Protein AF-A0A1T5A6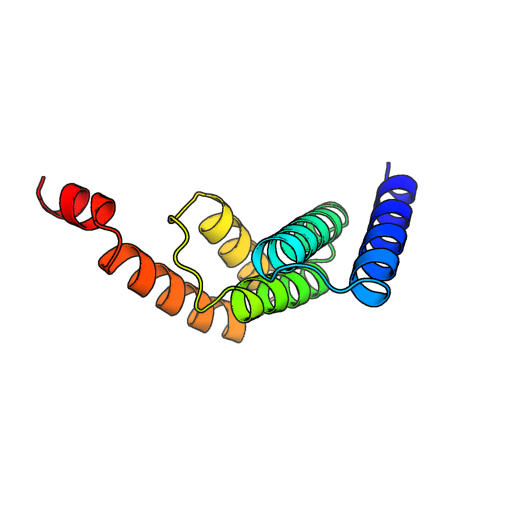A7-F1 (afdb_monomer_lite)

pLDDT: mean 86.72, std 14.24, range [40.28, 98.31]

Radius of gyration: 15.04 Å; chains: 1; bounding box: 32×33×43 Å

Secondary structure (DSSP, 8-state):
-HHHHHHHHHHHHHHHHHS---HHHHHHHHHHHHHHHHTTT-HHHHHHHHHHHHHHTTTS-----SHHHHHHHHHHHTT-HHHHHHHHHHHHHHHHH-TTHHHHTT-

Foldseek 3Di:
DLVVLVVLLVVLVVVLVPDDDPLLVSLVSLQVSLVSCVVVVVLQSSLVSNLVSCVSCVPPLDDDDPVLVVSLVSCVSNVVVVSNVVSVVSSVVSLVPPPVSVVVVVD

Sequence (107 aa):
MFHFKQKAIELLLKHLKQHEYPIEIEASGLVRLGHLYVDLKDFEQAAEIYHKAYLLAQELEFRYNSTEKEILSIFQKAGRHDLYAYWYEDFLNRAKYDKRFKKLQRK

Structure (mmCIF, N/CA/C/O backbone):
data_AF-A0A1T5A6A7-F1
#
_entry.id   AF-A0A1T5A6A7-F1
#
loop_
_atom_site.group_PDB
_atom_site.id
_atom_site.type_symbol
_atom_site.label_atom_id
_atom_site.label_alt_id
_atom_site.label_comp_id
_atom_site.label_asym_id
_atom_site.label_entity_id
_atom_site.label_seq_id
_atom_site.pdbx_PDB_ins_code
_atom_site.Cartn_x
_atom_site.Cartn_y
_atom_site.Cartn_z
_atom_site.occupancy
_atom_site.B_iso_or_equiv
_atom_site.auth_seq_id
_atom_site.auth_comp_id
_atom_site.auth_asym_id
_atom_site.auth_atom_id
_atom_site.pdbx_PDB_model_num
ATOM 1 N N . MET A 1 1 ? -1.380 -5.169 22.800 1.00 63.00 1 MET A N 1
ATOM 2 C CA . MET A 1 1 ? -0.879 -5.322 21.409 1.00 63.00 1 MET A CA 1
ATOM 3 C C . MET A 1 1 ? -0.831 -4.011 20.621 1.00 63.00 1 MET A C 1
ATOM 5 O O . MET A 1 1 ? 0.134 -3.824 19.898 1.00 63.00 1 MET A O 1
ATOM 9 N N . PHE A 1 2 ? -1.802 -3.101 20.773 1.00 72.69 2 PHE A N 1
ATOM 10 C CA . PHE A 1 2 ? -1.853 -1.802 20.073 1.00 72.69 2 PHE A CA 1
ATOM 11 C C . PHE A 1 2 ? -0.552 -0.972 20.162 1.00 72.69 2 PHE A C 1
ATOM 13 O O . PHE A 1 2 ? -0.002 -0.579 19.139 1.00 72.69 2 PHE A O 1
ATOM 20 N N . HIS A 1 3 ? 0.010 -0.813 21.366 1.00 80.06 3 HIS A N 1
ATOM 21 C CA . HIS A 1 3 ? 1.248 -0.050 21.584 1.00 80.06 3 HIS A CA 1
ATOM 22 C C . HIS A 1 3 ? 2.466 -0.605 20.816 1.00 80.06 3 HIS A C 1
ATOM 24 O O . HIS A 1 3 ? 3.268 0.150 20.274 1.00 80.06 3 HIS A O 1
ATOM 30 N N . PHE A 1 4 ? 2.587 -1.933 20.701 1.00 88.19 4 PHE A N 1
ATOM 31 C CA . PHE A 1 4 ? 3.681 -2.553 19.946 1.00 88.19 4 PHE A CA 1
ATOM 32 C C . PHE A 1 4 ? 3.564 -2.300 18.440 1.00 88.19 4 PHE A C 1
ATOM 34 O O . PHE A 1 4 ? 4.583 -2.139 17.774 1.00 88.19 4 PHE A O 1
ATOM 41 N N . LYS A 1 5 ? 2.337 -2.222 17.911 1.00 89.12 5 LYS A N 1
ATOM 42 C CA . LYS A 1 5 ? 2.079 -1.924 16.496 1.00 89.12 5 LYS A CA 1
ATOM 43 C C . LYS A 1 5 ? 2.445 -0.480 16.155 1.00 89.12 5 LYS A C 1
ATOM 45 O O . LYS A 1 5 ? 3.143 -0.261 15.174 1.00 89.12 5 LYS A O 1
ATOM 50 N N . GLN A 1 6 ? 2.072 0.483 17.000 1.00 91.25 6 GLN A N 1
ATOM 51 C CA . GLN A 1 6 ? 2.478 1.886 16.832 1.00 91.25 6 GLN A CA 1
ATOM 52 C C . GLN A 1 6 ? 4.002 2.047 16.876 1.00 91.25 6 GLN A C 1
ATOM 54 O O . GLN A 1 6 ? 4.585 2.651 15.981 1.00 91.25 6 GLN A O 1
ATOM 59 N N . LYS A 1 7 ? 4.667 1.404 17.842 1.00 93.31 7 LYS A N 1
ATOM 60 C CA . LYS A 1 7 ? 6.133 1.418 17.921 1.00 93.31 7 LYS A CA 1
ATOM 61 C C . LYS A 1 7 ? 6.796 0.777 16.694 1.00 93.31 7 LYS A C 1
ATOM 63 O O . LYS A 1 7 ? 7.836 1.246 16.239 1.00 93.31 7 LYS A O 1
ATOM 68 N N . ALA A 1 8 ? 6.208 -0.288 16.146 1.00 92.94 8 ALA A N 1
ATOM 69 C CA . ALA A 1 8 ? 6.695 -0.914 14.918 1.00 92.94 8 ALA A CA 1
ATOM 70 C C . ALA A 1 8 ? 6.550 0.015 13.701 1.00 92.94 8 ALA A C 1
ATOM 72 O O . ALA A 1 8 ? 7.485 0.116 12.910 1.00 92.94 8 ALA A O 1
ATOM 73 N N . ILE A 1 9 ? 5.418 0.720 13.584 1.00 94.44 9 ILE A N 1
ATOM 74 C CA . ILE A 1 9 ? 5.173 1.740 12.553 1.00 94.44 9 ILE A CA 1
ATOM 75 C C . ILE A 1 9 ? 6.228 2.845 12.634 1.00 94.44 9 ILE A C 1
ATOM 77 O O . ILE A 1 9 ? 6.871 3.151 11.632 1.00 94.44 9 ILE A O 1
ATOM 81 N N . GLU A 1 10 ? 6.456 3.402 13.825 1.00 94.12 10 GLU A N 1
ATOM 82 C CA . GLU A 1 10 ? 7.455 4.453 14.050 1.00 94.12 10 GLU A CA 1
ATOM 83 C C . GLU A 1 10 ? 8.863 4.001 13.652 1.00 94.12 10 GLU A C 1
ATOM 85 O O . GLU A 1 10 ? 9.582 4.726 12.961 1.00 94.12 10 GLU A O 1
ATOM 90 N N . LEU A 1 11 ? 9.251 2.786 14.054 1.00 93.88 11 LEU A N 1
ATOM 91 C CA . LEU A 1 11 ? 10.557 2.223 13.734 1.00 93.88 11 LEU A CA 1
ATOM 92 C C . LEU A 1 11 ? 10.731 2.026 12.222 1.00 93.88 11 LEU A C 1
ATOM 94 O O . LEU A 1 11 ? 11.750 2.445 11.677 1.00 93.88 11 LEU A O 1
ATOM 98 N N . LEU A 1 12 ? 9.738 1.438 11.545 1.00 92.69 12 LEU A N 1
ATOM 99 C CA . LEU A 1 12 ? 9.755 1.225 10.093 1.00 92.69 12 LEU A CA 1
ATOM 100 C C . LEU A 1 12 ? 9.822 2.549 9.328 1.00 92.69 12 LEU A C 1
ATOM 102 O O . LEU A 1 12 ? 10.681 2.706 8.465 1.00 92.69 12 LEU A O 1
ATOM 106 N N . LEU A 1 13 ? 8.980 3.524 9.682 1.00 93.00 13 LEU A N 1
ATOM 107 C CA . LEU A 1 13 ? 8.990 4.853 9.066 1.00 93.00 13 LEU A CA 1
ATOM 108 C C . LEU A 1 13 ? 10.334 5.556 9.246 1.00 93.00 13 LEU A C 1
ATOM 110 O O . LEU A 1 13 ? 10.835 6.181 8.314 1.00 93.00 13 LEU A O 1
ATOM 114 N N . LYS A 1 14 ? 10.929 5.463 10.439 1.00 93.31 14 LYS A N 1
ATOM 115 C CA . LYS A 1 14 ? 12.252 6.029 10.697 1.00 93.31 14 LYS A CA 1
ATOM 116 C C . LYS A 1 14 ? 13.315 5.354 9.832 1.00 93.31 14 LYS A C 1
ATOM 118 O O . LYS A 1 14 ? 14.138 6.050 9.250 1.00 93.31 14 LYS A O 1
ATOM 123 N N . HIS A 1 15 ? 13.295 4.026 9.732 1.00 91.50 15 HIS A N 1
ATOM 124 C CA . HIS A 1 15 ? 14.305 3.284 8.981 1.00 91.50 15 HIS A CA 1
ATOM 125 C C . HIS A 1 15 ? 14.242 3.577 7.480 1.00 91.50 15 HIS A C 1
ATOM 127 O O . HIS A 1 15 ? 15.275 3.914 6.907 1.00 91.50 15 HIS A O 1
ATOM 133 N N . LEU A 1 16 ? 13.037 3.554 6.894 1.00 90.12 16 LEU A N 1
ATOM 134 C CA . LEU A 1 16 ? 12.798 3.866 5.479 1.00 90.12 16 LEU A CA 1
ATOM 135 C C . LEU A 1 16 ? 13.168 5.314 5.118 1.00 90.12 16 LEU A C 1
ATOM 137 O O . LEU A 1 16 ? 13.544 5.585 3.990 1.00 90.12 16 LEU A O 1
ATOM 141 N N . LYS A 1 17 ? 13.094 6.255 6.069 1.00 89.38 17 LYS A N 1
ATOM 142 C CA . LYS A 1 17 ? 13.523 7.649 5.849 1.00 89.38 17 LYS A CA 1
ATOM 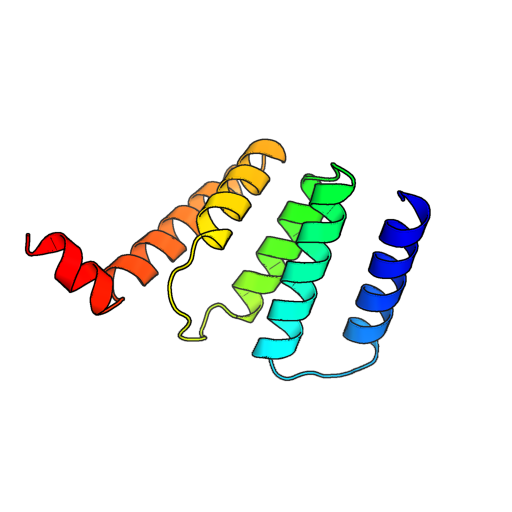143 C C . LYS A 1 17 ? 15.031 7.862 5.956 1.00 89.38 17 LYS A C 1
ATOM 145 O O . LYS A 1 17 ? 15.536 8.850 5.440 1.00 89.38 17 LYS A O 1
ATOM 150 N N . GLN A 1 18 ? 15.723 7.028 6.728 1.00 88.25 18 GLN A N 1
ATOM 151 C CA . GLN A 1 18 ? 17.133 7.236 7.075 1.00 88.25 18 GLN A CA 1
ATOM 152 C C . GLN A 1 18 ? 18.099 6.453 6.188 1.00 88.25 18 GLN A C 1
ATOM 154 O O . GLN A 1 18 ? 19.291 6.744 6.210 1.00 88.25 18 GLN A O 1
ATOM 159 N N . HIS A 1 19 ? 17.604 5.460 5.454 1.00 85.69 1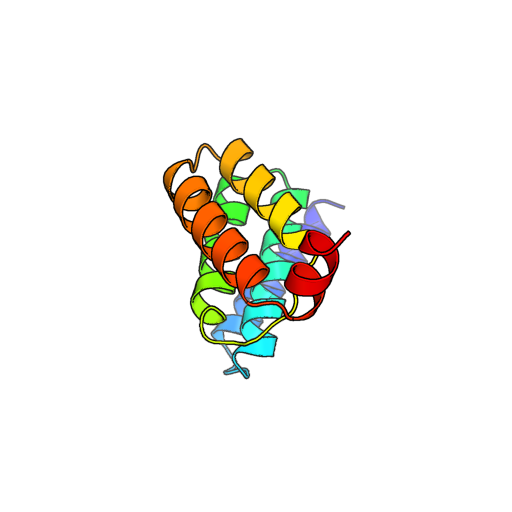9 HIS A N 1
ATOM 160 C CA . HIS A 1 19 ? 18.425 4.567 4.652 1.00 85.69 19 HIS A CA 1
ATOM 161 C C . HIS A 1 19 ? 17.834 4.448 3.258 1.0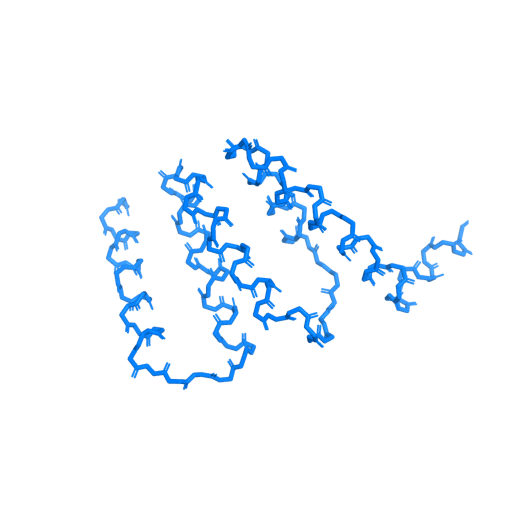0 85.69 19 HIS A C 1
ATOM 163 O O . HIS A 1 19 ? 16.622 4.308 3.105 1.00 85.69 19 HIS A O 1
ATOM 169 N N . GLU A 1 20 ? 18.710 4.449 2.261 1.00 90.44 20 GLU A N 1
ATOM 170 C CA . GLU A 1 20 ? 18.352 4.064 0.905 1.00 90.44 20 GLU A CA 1
ATOM 171 C C . GLU A 1 20 ? 18.397 2.540 0.801 1.00 90.44 20 GLU A C 1
ATOM 173 O O . GLU A 1 20 ? 19.383 1.897 1.176 1.00 90.44 20 GLU A O 1
ATOM 178 N N . TYR A 1 21 ? 17.308 1.962 0.307 1.00 90.62 21 TYR A N 1
ATOM 179 C CA . TYR A 1 21 ? 17.190 0.534 0.063 1.00 90.62 21 TYR A CA 1
ATOM 180 C C . TYR A 1 21 ? 17.001 0.277 -1.434 1.00 90.62 21 TYR A C 1
ATOM 182 O O . TYR A 1 21 ? 16.488 1.136 -2.149 1.00 90.62 21 TYR A O 1
ATOM 190 N N . PRO A 1 22 ? 17.356 -0.922 -1.925 1.00 93.56 22 PRO A N 1
ATOM 191 C CA . PRO A 1 22 ? 16.841 -1.403 -3.198 1.00 93.56 22 PRO A CA 1
ATOM 192 C C . PRO A 1 22 ? 15.312 -1.306 -3.237 1.00 93.56 22 PRO A C 1
ATOM 194 O O . PRO A 1 22 ? 14.650 -1.560 -2.223 1.00 93.56 22 PRO A O 1
ATOM 197 N N . ILE A 1 23 ? 14.766 -0.989 -4.413 1.00 91.38 23 ILE A N 1
ATOM 198 C CA . ILE A 1 23 ? 13.329 -0.772 -4.651 1.00 91.38 23 ILE A CA 1
ATOM 199 C C . ILE A 1 23 ? 12.496 -1.938 -4.101 1.00 91.38 23 ILE A C 1
ATOM 201 O O . ILE A 1 23 ? 11.460 -1.723 -3.476 1.00 91.38 23 ILE A O 1
ATOM 205 N N . GLU A 1 24 ? 12.968 -3.177 -4.258 1.00 89.88 24 GLU A N 1
ATOM 206 C CA . GLU A 1 24 ? 12.307 -4.385 -3.759 1.00 89.88 24 GLU A CA 1
ATOM 207 C C . GLU A 1 24 ? 12.157 -4.380 -2.233 1.00 89.88 24 GLU A C 1
ATOM 209 O O . GLU A 1 24 ? 11.106 -4.740 -1.693 1.00 89.88 24 GLU A O 1
ATOM 214 N N . ILE A 1 25 ? 13.219 -3.983 -1.528 1.00 91.19 25 ILE A N 1
ATOM 215 C CA . ILE A 1 25 ? 13.255 -3.961 -0.064 1.00 91.19 25 ILE A CA 1
ATOM 216 C C . ILE A 1 25 ? 12.394 -2.811 0.452 1.00 91.19 25 ILE A C 1
ATOM 218 O O . ILE A 1 25 ? 11.615 -3.006 1.388 1.00 91.19 25 ILE A O 1
ATOM 222 N N . GLU A 1 26 ? 12.491 -1.638 -0.172 1.00 93.50 26 GLU A N 1
ATOM 223 C CA . GLU A 1 26 ? 11.696 -0.472 0.202 1.00 93.50 26 GLU A CA 1
ATOM 224 C C . GLU A 1 26 ? 10.196 -0.733 0.005 1.00 93.50 26 GLU A C 1
ATOM 226 O O . GLU A 1 26 ? 9.408 -0.572 0.942 1.00 93.50 26 GLU A O 1
ATOM 231 N N . ALA A 1 27 ? 9.803 -1.249 -1.162 1.00 92.94 27 ALA A N 1
ATOM 232 C CA . ALA A 1 27 ? 8.420 -1.608 -1.452 1.00 92.94 27 ALA A CA 1
ATOM 233 C C . ALA A 1 27 ? 7.900 -2.690 -0.493 1.00 92.94 27 ALA A C 1
ATOM 235 O O . ALA A 1 27 ? 6.807 -2.554 0.060 1.00 92.94 27 ALA A O 1
ATOM 236 N N . SER A 1 28 ? 8.690 -3.733 -0.207 1.00 91.94 28 SER A N 1
ATOM 237 C CA . SER A 1 28 ? 8.307 -4.749 0.783 1.00 91.94 28 SER A CA 1
ATOM 238 C C . SER A 1 28 ? 8.154 -4.164 2.193 1.00 91.94 28 SER A C 1
ATOM 240 O O . SER A 1 28 ? 7.272 -4.597 2.943 1.00 91.94 28 SER A O 1
ATOM 242 N N . GLY A 1 29 ? 9.000 -3.203 2.571 1.00 94.06 29 GLY A N 1
ATOM 243 C CA . GLY A 1 29 ? 8.910 -2.488 3.842 1.00 94.06 29 GLY A CA 1
ATOM 244 C C . GLY A 1 29 ? 7.619 -1.679 3.947 1.00 94.06 29 GLY A C 1
ATOM 245 O O . GLY A 1 29 ? 6.919 -1.762 4.960 1.00 94.06 29 GLY A O 1
ATOM 246 N N . LEU A 1 30 ? 7.256 -0.973 2.875 1.00 95.50 30 LEU A N 1
ATOM 247 C CA . LEU A 1 30 ? 5.998 -0.238 2.772 1.00 95.50 30 LEU A CA 1
ATOM 248 C C . LEU A 1 30 ? 4.783 -1.178 2.820 1.00 95.50 30 LEU A C 1
ATOM 250 O O . LEU A 1 30 ? 3.867 -0.927 3.594 1.00 95.50 30 LEU A O 1
ATOM 254 N N . VAL A 1 31 ? 4.781 -2.319 2.120 1.00 94.56 31 VAL A N 1
ATOM 255 C CA . VAL A 1 31 ? 3.688 -3.312 2.237 1.00 94.56 31 VAL A CA 1
ATOM 256 C C . VAL A 1 31 ? 3.512 -3.775 3.686 1.00 94.56 31 VAL A C 1
ATOM 258 O O . VAL A 1 31 ? 2.393 -3.862 4.194 1.00 94.56 31 VAL A O 1
ATOM 261 N N . ARG A 1 32 ? 4.613 -4.033 4.400 1.00 94.81 32 ARG A N 1
ATOM 262 C CA . ARG A 1 32 ? 4.549 -4.428 5.812 1.00 94.81 32 ARG A CA 1
ATOM 263 C C . ARG A 1 32 ? 3.994 -3.318 6.703 1.00 94.81 32 ARG A C 1
ATOM 265 O O . ARG A 1 32 ? 3.240 -3.606 7.630 1.00 94.81 32 ARG A O 1
ATOM 272 N N . LEU A 1 33 ? 4.345 -2.071 6.414 1.00 96.56 33 LEU A N 1
ATOM 273 C CA . LEU A 1 33 ? 3.786 -0.903 7.081 1.00 96.56 33 LEU A CA 1
ATOM 274 C C . LEU A 1 33 ? 2.272 -0.778 6.826 1.00 96.56 33 LEU A C 1
ATOM 276 O O . LEU A 1 33 ? 1.519 -0.543 7.768 1.00 96.56 33 LEU A O 1
ATOM 280 N N . GLY A 1 34 ? 1.817 -1.026 5.595 1.00 96.88 34 GLY A N 1
ATOM 281 C CA . GLY A 1 34 ? 0.396 -1.079 5.244 1.00 96.88 34 GLY A CA 1
ATOM 282 C C . GLY A 1 34 ? -0.365 -2.111 6.079 1.00 96.88 34 GLY A C 1
ATOM 283 O O . GLY A 1 34 ? -1.392 -1.781 6.672 1.00 96.88 34 GLY A O 1
ATOM 284 N N . HIS A 1 35 ? 0.182 -3.323 6.238 1.00 95.62 35 HIS A N 1
ATOM 285 C CA . HIS A 1 35 ? -0.426 -4.352 7.090 1.00 95.62 35 HIS A CA 1
ATOM 286 C C . HIS A 1 35 ? -0.553 -3.900 8.548 1.00 95.62 35 HIS A C 1
ATOM 288 O O . HIS A 1 35 ? -1.574 -4.165 9.175 1.00 95.62 35 HIS A O 1
ATOM 294 N N . LEU A 1 36 ? 0.439 -3.182 9.089 1.00 96.50 36 LEU A N 1
ATOM 295 C CA . LEU A 1 36 ? 0.362 -2.647 10.452 1.00 96.50 36 LEU A CA 1
ATOM 296 C C . LEU A 1 36 ? -0.771 -1.624 10.607 1.00 96.50 36 LEU A C 1
ATOM 298 O O . LEU A 1 36 ? -1.441 -1.626 11.639 1.00 96.50 36 LEU A O 1
ATOM 302 N N . TYR A 1 37 ? -1.023 -0.793 9.594 1.00 96.94 37 TYR A N 1
ATOM 303 C CA . TYR A 1 37 ? -2.160 0.131 9.594 1.00 96.94 37 TYR A CA 1
ATOM 304 C C . TYR A 1 37 ? -3.509 -0.593 9.470 1.00 96.94 37 TYR A C 1
ATOM 306 O O . TYR A 1 37 ? -4.433 -0.277 10.223 1.00 96.94 37 TYR A O 1
ATOM 314 N N . VAL A 1 38 ? -3.615 -1.630 8.626 1.00 96.38 38 VAL A N 1
ATOM 315 C CA . VAL A 1 38 ? -4.808 -2.507 8.564 1.00 96.38 38 VAL A CA 1
ATOM 316 C C . VAL A 1 38 ? -5.108 -3.110 9.935 1.00 96.38 38 VAL A C 1
ATOM 318 O O . VAL A 1 38 ? -6.245 -3.095 10.407 1.00 96.38 38 VAL A O 1
ATOM 321 N N . ASP A 1 39 ? -4.065 -3.579 10.607 1.00 94.94 39 ASP A N 1
ATOM 322 C CA . ASP A 1 39 ? -4.095 -4.159 11.944 1.00 94.94 39 ASP A CA 1
ATOM 323 C C . ASP A 1 39 ? -4.533 -3.183 13.049 1.00 94.94 39 ASP A C 1
ATOM 325 O O . ASP A 1 39 ? -4.920 -3.618 14.142 1.00 94.94 39 ASP A O 1
ATOM 329 N N . LEU A 1 40 ? -4.423 -1.879 12.786 1.00 95.56 40 LEU A N 1
ATOM 330 C CA . LEU A 1 40 ? -4.921 -0.779 13.614 1.00 95.56 40 LEU A CA 1
ATOM 331 C C . LEU A 1 40 ? -6.288 -0.256 13.142 1.00 95.56 40 LEU A C 1
ATOM 333 O O . LEU A 1 40 ? -6.841 0.635 13.781 1.00 95.56 40 LEU A O 1
ATOM 337 N N . LYS A 1 41 ? -6.853 -0.844 12.078 1.00 95.88 41 LYS A N 1
ATOM 338 C CA . LYS A 1 41 ? -8.081 -0.420 11.384 1.00 95.88 41 LYS A CA 1
ATOM 339 C C . LYS A 1 41 ? -8.001 0.977 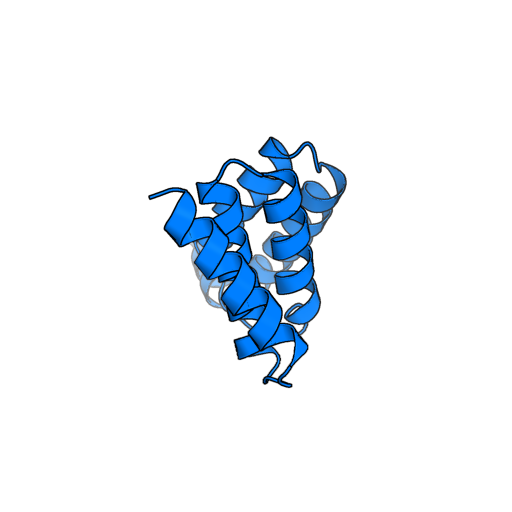10.757 1.00 95.88 41 LYS A C 1
ATOM 341 O O . LYS A 1 41 ? -9.034 1.568 10.456 1.00 95.88 41 LYS A O 1
ATOM 346 N N . ASP A 1 42 ? -6.793 1.484 10.531 1.00 97.31 42 ASP A N 1
ATOM 347 C CA . ASP A 1 42 ? -6.559 2.739 9.817 1.00 97.31 42 ASP A CA 1
ATOM 348 C C . ASP A 1 42 ? -6.447 2.447 8.316 1.00 97.31 42 ASP A C 1
ATOM 350 O O . ASP A 1 42 ? -5.361 2.288 7.752 1.00 97.31 42 ASP A O 1
ATOM 354 N N . PHE A 1 43 ? -7.604 2.259 7.679 1.00 98.00 43 PHE A N 1
ATOM 355 C CA . PHE A 1 43 ? -7.663 1.846 6.278 1.00 98.00 43 PHE A CA 1
ATOM 356 C C . PHE A 1 43 ? -7.208 2.942 5.315 1.00 98.00 43 PHE A C 1
ATOM 358 O O . PHE A 1 43 ? -6.665 2.606 4.266 1.00 98.00 43 PHE A O 1
ATOM 365 N N . GLU A 1 44 ? -7.369 4.219 5.674 1.00 98.19 44 GLU A N 1
ATOM 366 C CA . GLU A 1 44 ? -6.905 5.333 4.841 1.00 98.19 44 GLU A CA 1
ATOM 367 C C . GLU A 1 44 ? -5.377 5.344 4.766 1.00 98.19 44 GLU A C 1
ATOM 369 O O . GLU A 1 44 ? -4.806 5.343 3.676 1.00 98.19 44 GLU A O 1
ATOM 374 N N . GLN A 1 45 ? -4.692 5.244 5.912 1.00 97.69 45 GLN A N 1
ATOM 375 C CA . GLN A 1 45 ? -3.230 5.174 5.898 1.00 97.69 45 GLN A CA 1
ATOM 376 C C . GLN A 1 45 ? -2.722 3.878 5.275 1.00 97.69 45 GLN A C 1
ATOM 378 O O . GLN A 1 45 ? -1.730 3.891 4.546 1.00 97.69 45 GLN A O 1
ATOM 383 N N . ALA A 1 46 ? -3.407 2.756 5.506 1.00 98.19 46 ALA A N 1
ATOM 384 C CA . ALA A 1 46 ? -3.063 1.514 4.828 1.00 98.19 46 ALA A CA 1
ATOM 385 C C . ALA A 1 46 ? -3.147 1.667 3.300 1.00 98.19 46 ALA A C 1
ATOM 387 O O . ALA A 1 46 ? -2.219 1.260 2.604 1.00 98.19 46 ALA A O 1
ATOM 388 N N . ALA A 1 47 ? -4.214 2.286 2.784 1.00 98.31 47 ALA A N 1
ATOM 389 C CA . ALA A 1 47 ? -4.395 2.542 1.359 1.00 98.31 47 ALA A CA 1
ATOM 390 C C . ALA A 1 47 ? -3.260 3.402 0.784 1.00 98.31 47 ALA A C 1
ATOM 392 O O . ALA A 1 47 ? -2.625 3.013 -0.195 1.00 98.31 47 ALA A O 1
ATOM 393 N N . GLU A 1 48 ? -2.939 4.521 1.428 1.00 98.12 48 GLU A N 1
ATOM 394 C CA . GLU A 1 48 ? -1.850 5.404 1.000 1.00 98.12 48 GLU A CA 1
ATOM 395 C C . GLU A 1 48 ? -0.491 4.697 0.966 1.00 98.12 48 GLU A C 1
ATOM 397 O O . GLU A 1 48 ? 0.286 4.836 0.018 1.00 98.12 48 GLU A O 1
ATOM 402 N N . ILE A 1 49 ? -0.196 3.898 1.991 1.00 97.94 49 ILE A N 1
ATOM 403 C CA . ILE A 1 49 ? 1.065 3.165 2.071 1.00 97.94 49 ILE A CA 1
ATOM 404 C C . ILE A 1 49 ? 1.135 2.045 1.027 1.00 97.94 49 ILE A C 1
ATOM 406 O O . ILE A 1 49 ? 2.176 1.889 0.385 1.00 97.94 49 ILE A O 1
ATOM 410 N N . TYR A 1 50 ? 0.049 1.298 0.805 1.00 97.25 50 TYR A N 1
ATOM 411 C CA . TYR A 1 50 ? 0.015 0.298 -0.263 1.00 97.25 50 TYR A CA 1
ATOM 412 C C . TYR A 1 50 ? 0.165 0.936 -1.638 1.00 97.25 50 TYR A C 1
ATOM 414 O O . TYR A 1 50 ? 0.937 0.433 -2.450 1.00 97.25 50 TYR A O 1
ATOM 422 N N . HIS A 1 51 ? -0.508 2.059 -1.892 1.00 97.50 51 HIS A N 1
ATOM 423 C CA . HIS A 1 51 ? -0.360 2.770 -3.155 1.00 97.50 51 HIS A CA 1
ATOM 424 C C . HIS A 1 51 ? 1.099 3.157 -3.408 1.00 97.50 51 HIS A C 1
ATOM 426 O O . HIS A 1 51 ? 1.617 2.864 -4.483 1.00 97.50 51 HIS A O 1
ATOM 432 N N . LYS A 1 52 ? 1.783 3.728 -2.408 1.00 96.69 52 LYS A N 1
ATOM 433 C CA . LYS A 1 52 ? 3.210 4.069 -2.508 1.00 96.69 52 LYS A CA 1
ATOM 434 C C . LYS A 1 52 ? 4.078 2.846 -2.778 1.00 96.69 52 LYS A C 1
ATOM 436 O O . LYS A 1 52 ? 4.933 2.902 -3.653 1.00 96.69 52 LYS A O 1
ATOM 441 N N . ALA A 1 53 ? 3.844 1.745 -2.063 1.00 94.81 53 ALA A N 1
ATOM 442 C CA . ALA A 1 53 ? 4.617 0.517 -2.228 1.00 94.81 53 ALA A CA 1
ATOM 443 C C . ALA A 1 53 ? 4.529 -0.034 -3.658 1.00 94.81 53 ALA A C 1
ATOM 445 O O . ALA A 1 53 ? 5.544 -0.360 -4.270 1.00 94.81 53 ALA A O 1
ATOM 446 N N . TYR A 1 54 ? 3.311 -0.121 -4.191 1.00 93.12 54 TYR A N 1
ATOM 447 C CA . TYR A 1 54 ? 3.072 -0.689 -5.513 1.00 93.12 54 TYR A CA 1
ATOM 448 C C . TYR A 1 54 ? 3.459 0.263 -6.640 1.00 93.12 54 TYR A C 1
ATOM 450 O O . TYR A 1 54 ? 3.935 -0.203 -7.670 1.00 93.12 54 TYR A O 1
ATOM 458 N N . LEU A 1 55 ? 3.310 1.577 -6.445 1.00 94.62 55 LEU A N 1
ATOM 459 C CA . LEU A 1 55 ? 3.785 2.574 -7.402 1.00 94.62 55 LEU A CA 1
ATOM 460 C C . LEU A 1 55 ? 5.316 2.544 -7.502 1.00 94.62 55 LEU A C 1
ATOM 462 O O . LEU A 1 55 ? 5.861 2.546 -8.600 1.00 94.62 55 LEU A O 1
ATOM 466 N N . LEU A 1 56 ? 6.007 2.444 -6.363 1.00 93.75 56 LEU A N 1
ATOM 467 C CA . LEU A 1 56 ? 7.465 2.337 -6.312 1.00 93.75 56 LEU A CA 1
ATOM 468 C C . LEU A 1 56 ? 7.971 1.086 -7.046 1.00 93.75 56 LEU A C 1
ATOM 470 O O . LEU A 1 56 ? 8.938 1.151 -7.799 1.00 93.75 56 LEU A O 1
ATOM 474 N N . ALA A 1 57 ? 7.299 -0.048 -6.851 1.00 90.31 57 ALA A N 1
ATOM 475 C CA . ALA A 1 57 ? 7.651 -1.310 -7.490 1.00 90.31 57 ALA A CA 1
ATOM 476 C C . ALA A 1 57 ? 6.980 -1.523 -8.858 1.00 90.31 57 ALA A C 1
ATOM 478 O O . ALA A 1 57 ? 7.069 -2.624 -9.392 1.00 90.31 57 ALA A O 1
ATOM 479 N N . GLN A 1 58 ? 6.303 -0.527 -9.442 1.00 88.06 58 GLN A N 1
ATOM 480 C CA . GLN A 1 58 ? 5.412 -0.752 -10.585 1.00 88.06 58 GLN A CA 1
ATOM 481 C C . GLN A 1 58 ? 6.134 -1.358 -11.797 1.00 88.06 58 GLN A C 1
ATOM 483 O O . GLN A 1 58 ? 5.591 -2.244 -12.454 1.00 88.06 58 GLN A O 1
ATOM 488 N N . GLU A 1 59 ? 7.372 -0.961 -12.059 1.00 84.69 59 GLU A N 1
ATOM 489 C CA . GLU A 1 59 ? 8.152 -1.469 -13.196 1.00 84.69 59 GLU A CA 1
ATOM 490 C C . GLU A 1 59 ? 8.840 -2.815 -12.909 1.00 84.69 59 GLU A C 1
ATOM 492 O O . GLU A 1 59 ? 9.447 -3.414 -13.796 1.00 84.69 59 GLU A O 1
ATOM 497 N N . LEU A 1 60 ? 8.753 -3.321 -11.675 1.00 83.38 60 LEU A N 1
ATOM 498 C CA . LEU A 1 60 ? 9.339 -4.605 -11.315 1.00 83.38 60 LEU A CA 1
ATOM 499 C C . LEU A 1 60 ? 8.445 -5.765 -11.770 1.00 83.38 60 LEU A C 1
ATOM 501 O O . LEU A 1 60 ? 7.237 -5.803 -11.516 1.00 83.38 60 LEU A O 1
ATOM 505 N N . GLU A 1 61 ? 9.060 -6.773 -12.389 1.00 73.19 61 GLU A N 1
ATOM 506 C CA . GLU A 1 61 ? 8.391 -8.039 -12.682 1.00 73.19 61 GLU A CA 1
ATOM 507 C C . GLU A 1 61 ? 8.282 -8.891 -11.408 1.00 73.19 61 GLU A C 1
ATOM 509 O O . GLU A 1 61 ? 9.191 -9.641 -11.046 1.00 73.19 61 GLU A O 1
ATOM 514 N N . PHE A 1 62 ? 7.138 -8.820 -10.731 1.00 69.56 62 PHE A N 1
ATOM 515 C CA . PHE A 1 62 ? 6.785 -9.738 -9.649 1.00 69.56 62 PHE A CA 1
ATOM 516 C C . PHE A 1 62 ? 5.557 -10.578 -10.006 1.00 69.56 62 PHE A C 1
ATOM 518 O O . PHE A 1 62 ? 4.710 -10.200 -10.815 1.00 69.56 62 PHE A O 1
ATOM 525 N N . ARG A 1 63 ? 5.481 -11.778 -9.419 1.00 64.94 63 ARG A N 1
ATOM 526 C CA . ARG A 1 63 ? 4.362 -12.699 -9.649 1.00 64.94 63 ARG A CA 1
ATOM 527 C C . ARG A 1 63 ? 3.116 -12.202 -8.933 1.00 64.94 63 ARG A C 1
ATOM 529 O O . ARG A 1 63 ? 3.196 -11.839 -7.760 1.00 64.94 63 ARG A O 1
ATOM 536 N N . TYR A 1 64 ? 1.982 -12.344 -9.611 1.00 65.06 64 TYR A N 1
ATOM 537 C CA . TYR A 1 64 ? 0.668 -12.213 -8.994 1.00 65.06 64 TYR A CA 1
ATOM 538 C C . TYR A 1 64 ? 0.552 -13.142 -7.772 1.00 65.06 64 TYR A C 1
ATOM 540 O O . TYR A 1 64 ? 0.968 -14.308 -7.814 1.00 65.06 64 TYR A O 1
ATOM 548 N N . ASN A 1 65 ? -0.009 -12.634 -6.682 1.00 74.00 65 ASN A N 1
ATOM 549 C CA . ASN A 1 65 ? -0.178 -13.308 -5.405 1.00 74.00 65 ASN A CA 1
ATOM 550 C C . ASN A 1 65 ? -1.529 -12.954 -4.736 1.00 74.00 65 ASN A C 1
ATOM 552 O O . ASN A 1 65 ? -2.397 -12.281 -5.280 1.00 74.00 65 ASN A O 1
ATOM 556 N N . SER A 1 66 ? -1.789 -13.506 -3.550 1.00 76.00 66 SER A N 1
ATOM 557 C CA . SER A 1 66 ? -3.054 -13.266 -2.838 1.00 76.00 66 SER A CA 1
ATOM 558 C C . SER A 1 66 ? -3.155 -11.867 -2.220 1.00 76.00 66 SER A C 1
ATOM 560 O O . SER A 1 66 ? -4.269 -11.412 -1.957 1.00 76.00 66 SER A O 1
ATOM 562 N N . THR A 1 67 ? -2.026 -11.188 -2.007 1.00 82.12 67 THR A N 1
ATOM 563 C CA . THR A 1 67 ? -1.942 -9.870 -1.365 1.00 82.12 67 THR A CA 1
ATOM 564 C C . THR A 1 67 ? -2.620 -8.795 -2.211 1.00 82.12 67 THR A C 1
ATOM 566 O O . THR A 1 67 ? -3.265 -7.909 -1.660 1.00 82.12 67 THR A O 1
ATOM 569 N N . GLU A 1 68 ? -2.589 -8.898 -3.546 1.00 87.19 68 GLU A N 1
ATOM 570 C CA . GLU A 1 68 ? -3.265 -7.919 -4.411 1.00 87.19 68 GLU A CA 1
ATOM 571 C C . GLU A 1 68 ? -4.779 -7.858 -4.151 1.00 87.19 68 GLU A C 1
ATOM 573 O O . GLU A 1 68 ? -5.362 -6.776 -4.095 1.00 87.19 68 GLU A O 1
ATOM 578 N N . LYS A 1 69 ? -5.430 -9.007 -3.923 1.00 88.69 69 LYS A N 1
ATOM 579 C CA . LYS A 1 69 ? -6.865 -9.047 -3.586 1.00 88.69 69 LYS A CA 1
ATOM 580 C C . LYS A 1 69 ? -7.151 -8.400 -2.237 1.00 88.69 69 LYS A C 1
ATOM 582 O O . LYS A 1 69 ? -8.163 -7.716 -2.084 1.00 88.69 69 LYS A O 1
ATOM 587 N N . GLU A 1 70 ? -6.277 -8.633 -1.263 1.00 91.81 70 GLU A N 1
ATOM 588 C CA . GLU A 1 70 ? -6.403 -8.046 0.066 1.00 91.81 70 GLU A CA 1
ATOM 589 C C . GLU A 1 70 ? -6.305 -6.520 -0.007 1.00 91.81 70 GLU A C 1
ATOM 591 O O . GLU A 1 70 ? -7.184 -5.827 0.506 1.00 91.81 70 GLU A O 1
ATOM 596 N N . ILE A 1 71 ? -5.319 -6.004 -0.741 1.00 93.31 71 ILE A N 1
ATOM 597 C CA . ILE A 1 71 ? -5.093 -4.568 -0.937 1.00 93.31 71 ILE A CA 1
ATOM 598 C C . ILE A 1 71 ? -6.262 -3.899 -1.654 1.00 93.31 71 ILE A C 1
ATOM 600 O O . ILE A 1 71 ? -6.733 -2.857 -1.202 1.00 93.31 71 ILE A O 1
ATOM 604 N N . LEU A 1 72 ? -6.798 -4.519 -2.708 1.00 95.50 72 LEU A N 1
ATOM 605 C CA . LEU A 1 72 ? -8.002 -4.018 -3.373 1.00 95.50 72 LEU A CA 1
ATOM 606 C C . LEU A 1 72 ? -9.183 -3.900 -2.393 1.00 95.50 72 LEU A C 1
ATOM 608 O O . LEU A 1 72 ? -9.894 -2.896 -2.393 1.00 95.50 72 LEU A O 1
ATOM 612 N N . SER A 1 73 ? -9.363 -4.879 -1.503 1.00 96.62 73 SER A N 1
ATOM 613 C CA . SER A 1 73 ? -10.361 -4.790 -0.428 1.00 96.62 73 SER A CA 1
ATOM 614 C C . SER A 1 73 ? -10.061 -3.637 0.544 1.00 96.62 73 SER A C 1
ATOM 616 O O . SER A 1 73 ? -10.987 -2.972 1.006 1.00 96.62 73 SER A O 1
ATOM 618 N N . ILE A 1 74 ? -8.790 -3.368 0.862 1.00 98.12 74 ILE A N 1
ATOM 619 C CA . ILE A 1 74 ? -8.418 -2.227 1.712 1.00 98.12 74 ILE A CA 1
ATOM 620 C C . ILE A 1 74 ? -8.761 -0.894 1.040 1.00 98.12 74 ILE A C 1
ATOM 622 O O . ILE A 1 74 ? -9.348 -0.043 1.704 1.00 98.12 74 ILE A O 1
ATOM 626 N N . PHE A 1 75 ? -8.512 -0.728 -0.263 1.00 98.19 75 PHE A N 1
ATOM 627 C CA . PHE A 1 75 ? -8.927 0.479 -0.991 1.00 98.19 75 PHE A CA 1
ATOM 628 C C . PHE A 1 75 ? -10.442 0.697 -0.935 1.00 98.19 75 PHE A C 1
ATOM 630 O O . PHE A 1 75 ? -10.894 1.812 -0.684 1.00 98.19 75 PHE A O 1
ATOM 637 N N . GLN A 1 76 ? -11.238 -0.368 -1.073 1.00 97.50 76 GLN A N 1
ATOM 638 C CA . GLN A 1 76 ? -12.693 -0.278 -0.911 1.00 97.50 76 GLN A CA 1
ATOM 639 C C . GLN A 1 76 ? -13.095 0.125 0.512 1.00 97.50 76 GLN A C 1
ATOM 641 O O . GLN A 1 76 ? -13.952 0.988 0.678 1.00 97.50 76 GLN A O 1
ATOM 646 N N . LYS A 1 77 ? -12.470 -0.464 1.541 1.00 97.88 77 LYS A N 1
ATOM 647 C CA . LYS A 1 77 ? -12.737 -0.123 2.952 1.00 97.88 77 LYS A CA 1
ATOM 648 C C . LYS A 1 77 ? -12.348 1.313 3.299 1.00 97.88 77 LYS A C 1
ATOM 650 O O . LYS A 1 77 ? -12.994 1.910 4.152 1.00 97.88 77 LYS A O 1
ATOM 655 N N . ALA A 1 78 ? -11.320 1.848 2.647 1.00 97.81 78 ALA A N 1
ATOM 656 C CA . ALA A 1 78 ? -10.907 3.242 2.767 1.00 97.81 78 ALA A CA 1
ATOM 657 C C . ALA A 1 78 ? -11.807 4.209 1.968 1.00 97.81 78 ALA A C 1
ATOM 659 O O . ALA A 1 78 ? -11.675 5.417 2.096 1.00 97.81 78 ALA A O 1
ATOM 660 N N . GLY A 1 79 ? -12.719 3.710 1.122 1.00 97.69 79 GLY A N 1
ATOM 661 C CA . GLY A 1 79 ? -13.498 4.552 0.202 1.00 97.69 79 GLY A CA 1
ATOM 662 C C . GLY A 1 79 ? -12.673 5.118 -0.963 1.00 97.69 79 GLY A C 1
ATOM 663 O O . GLY A 1 79 ? -13.147 5.973 -1.709 1.00 97.69 79 GLY A O 1
ATOM 664 N N . ARG A 1 80 ? -11.446 4.620 -1.156 1.00 97.69 80 ARG A N 1
ATOM 665 C CA . ARG A 1 80 ? -10.509 5.029 -2.209 1.00 97.69 80 ARG A CA 1
ATOM 666 C C . ARG A 1 80 ? -10.804 4.308 -3.514 1.00 97.69 80 ARG A C 1
ATOM 668 O O . ARG A 1 80 ? -10.060 3.443 -3.980 1.00 97.69 80 ARG A O 1
ATOM 675 N N . HIS A 1 81 ? -11.958 4.644 -4.085 1.00 96.38 81 HIS A N 1
ATOM 676 C CA . HIS A 1 81 ? -12.436 4.090 -5.350 1.00 96.38 81 HIS A CA 1
ATOM 677 C C . HIS A 1 81 ? -11.520 4.438 -6.533 1.00 96.38 81 HIS A C 1
ATOM 679 O O . HIS A 1 81 ? -11.415 3.649 -7.469 1.00 96.38 81 HIS A O 1
ATOM 685 N N . ASP A 1 82 ? -10.827 5.577 -6.455 1.00 97.06 82 ASP A N 1
ATOM 686 C CA . ASP A 1 82 ? -9.769 5.999 -7.374 1.00 97.06 82 ASP A CA 1
ATOM 687 C C . ASP A 1 82 ? -8.624 4.976 -7.413 1.00 97.06 82 ASP A C 1
ATOM 689 O O . ASP A 1 82 ? -8.312 4.423 -8.471 1.00 97.06 82 ASP A O 1
ATOM 693 N N . LEU A 1 83 ? -8.058 4.655 -6.244 1.00 97.44 83 LEU A N 1
ATOM 694 C CA . LEU A 1 83 ? -6.967 3.691 -6.116 1.00 97.44 83 LEU A CA 1
ATOM 695 C C . LEU A 1 83 ? -7.425 2.277 -6.466 1.00 97.44 83 LEU A C 1
ATOM 697 O O . LEU A 1 83 ? -6.690 1.542 -7.122 1.00 97.44 83 LEU A O 1
ATOM 701 N N . TYR A 1 84 ? -8.646 1.904 -6.073 1.00 97.38 84 TYR A N 1
ATOM 702 C CA . TYR A 1 84 ? -9.220 0.614 -6.440 1.00 97.38 84 TYR A CA 1
ATOM 703 C C . TYR A 1 84 ? -9.267 0.429 -7.956 1.00 97.38 84 TYR A C 1
ATOM 705 O O . TYR A 1 84 ? -8.759 -0.572 -8.452 1.00 97.38 84 TYR A O 1
ATOM 713 N N . ALA A 1 85 ? -9.858 1.378 -8.687 1.00 96.06 85 ALA A N 1
ATOM 714 C CA . ALA A 1 85 ? -10.015 1.267 -10.133 1.00 96.06 85 ALA A CA 1
ATOM 715 C C . ALA A 1 85 ? -8.655 1.188 -10.840 1.00 96.06 85 ALA A C 1
ATOM 717 O O . ALA A 1 85 ? -8.452 0.321 -11.689 1.00 96.06 85 ALA A O 1
ATOM 718 N N . TYR A 1 86 ? -7.711 2.040 -10.435 1.00 95.62 86 TYR A N 1
ATOM 719 C CA . TYR A 1 86 ? -6.360 2.048 -10.985 1.00 95.62 86 TYR A CA 1
ATOM 720 C C . TYR A 1 86 ? -5.638 0.709 -10.777 1.00 95.62 86 TYR A C 1
ATOM 722 O O . TYR A 1 86 ? -5.200 0.075 -11.738 1.00 95.62 86 TYR A O 1
ATOM 730 N N . TRP A 1 87 ? -5.542 0.252 -9.525 1.00 93.50 87 TRP A N 1
ATOM 731 C CA . TRP A 1 87 ? -4.786 -0.957 -9.199 1.00 93.50 87 TRP A CA 1
ATOM 732 C C . TRP A 1 87 ? -5.483 -2.230 -9.661 1.00 93.50 87 TRP A C 1
ATOM 734 O O . TRP A 1 87 ? -4.811 -3.201 -9.992 1.00 93.50 87 TRP A O 1
ATOM 744 N N . TYR A 1 88 ? -6.813 -2.240 -9.736 1.00 92.31 88 TYR A N 1
ATOM 745 C CA . TYR A 1 88 ? -7.544 -3.364 -10.307 1.00 92.31 88 TYR A CA 1
ATOM 746 C C . TYR A 1 88 ? -7.148 -3.589 -11.770 1.00 92.31 88 TYR A C 1
ATOM 748 O O . TYR A 1 88 ? -6.798 -4.709 -12.144 1.00 92.31 88 TYR A O 1
ATOM 756 N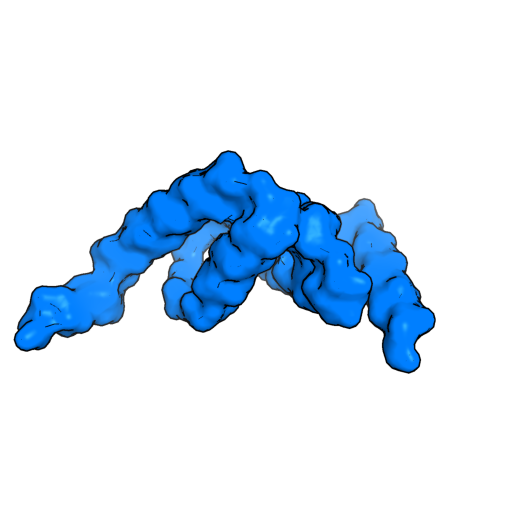 N . GLU A 1 89 ? -7.131 -2.526 -12.577 1.00 90.44 89 GLU A N 1
ATOM 757 C CA . GLU A 1 89 ? -6.727 -2.604 -13.983 1.00 90.44 89 GLU A CA 1
ATOM 758 C C . GLU A 1 89 ? -5.244 -2.955 -14.147 1.00 90.44 89 GLU A C 1
ATOM 760 O O . GLU A 1 89 ? -4.903 -3.833 -14.945 1.00 90.44 89 GLU A O 1
ATOM 765 N N . ASP A 1 90 ? -4.354 -2.330 -13.370 1.00 89.31 90 ASP A N 1
ATOM 766 C CA . ASP A 1 90 ? -2.920 -2.645 -13.388 1.00 89.31 90 ASP A CA 1
ATOM 767 C C . ASP A 1 90 ? -2.675 -4.132 -13.045 1.00 89.31 90 ASP A C 1
ATOM 769 O O . ASP A 1 90 ? -2.045 -4.854 -13.827 1.00 89.31 90 ASP A O 1
ATOM 773 N N . PHE A 1 91 ? -3.266 -4.644 -11.959 1.00 87.44 91 PHE A N 1
ATOM 774 C CA . PHE A 1 91 ? -3.121 -6.045 -11.551 1.00 87.44 91 PHE A CA 1
ATOM 775 C C . PHE A 1 91 ? -3.708 -7.023 -12.570 1.00 87.44 91 PHE A C 1
ATOM 777 O O . PHE A 1 91 ? -3.100 -8.062 -12.846 1.00 87.44 91 PHE A O 1
ATOM 784 N N . LEU A 1 92 ? -4.860 -6.704 -13.168 1.00 83.31 92 LEU A N 1
ATOM 785 C CA . LEU A 1 92 ? -5.429 -7.508 -14.249 1.00 83.31 92 LEU A CA 1
ATOM 786 C C . LEU A 1 92 ? -4.503 -7.553 -15.463 1.00 83.31 92 LEU A C 1
ATOM 788 O O . LEU A 1 92 ? -4.330 -8.614 -16.069 1.00 83.31 92 LEU A O 1
ATOM 792 N N . ASN A 1 93 ? -3.898 -6.425 -15.828 1.00 81.38 93 ASN A N 1
ATOM 793 C CA . ASN A 1 93 ? -2.968 -6.373 -16.946 1.00 81.38 93 ASN A CA 1
ATOM 794 C C . ASN A 1 93 ? -1.703 -7.184 -16.653 1.00 81.38 93 ASN A C 1
ATOM 796 O O . ASN A 1 93 ? -1.323 -8.004 -17.489 1.00 81.38 93 ASN A O 1
ATOM 800 N N . ARG A 1 94 ? -1.125 -7.087 -15.451 1.00 76.69 94 ARG A N 1
ATOM 801 C CA . ARG A 1 94 ? -0.004 -7.952 -15.034 1.00 76.69 94 ARG A CA 1
ATOM 802 C C . ARG A 1 94 ? -0.367 -9.431 -15.083 1.00 76.69 94 ARG A C 1
ATOM 804 O O . ARG A 1 94 ? 0.404 -10.237 -15.605 1.00 76.69 94 ARG A O 1
ATOM 811 N N . ALA A 1 95 ? -1.564 -9.792 -14.620 1.00 73.50 95 ALA A N 1
ATOM 812 C CA . ALA A 1 95 ? -2.042 -11.166 -14.686 1.00 73.50 95 ALA A CA 1
ATOM 813 C C . ALA A 1 95 ? -2.127 -11.673 -16.137 1.00 73.50 95 ALA A C 1
ATOM 815 O O . ALA A 1 95 ? -1.702 -12.791 -16.403 1.00 73.50 95 ALA A O 1
ATOM 816 N N . LYS A 1 96 ? -2.581 -10.863 -17.107 1.00 66.56 96 LYS A N 1
ATOM 817 C CA . LYS A 1 96 ? -2.627 -11.255 -18.536 1.00 66.56 96 LYS A CA 1
ATOM 818 C C . LYS A 1 96 ? -1.245 -11.598 -19.113 1.00 66.56 96 LYS A C 1
ATOM 820 O O . LYS A 1 96 ? -1.152 -12.465 -19.989 1.00 66.56 96 LYS A O 1
ATOM 825 N N . TYR A 1 97 ? -0.186 -10.942 -18.638 1.00 61.53 97 TYR A N 1
ATOM 826 C CA . TYR A 1 97 ? 1.192 -11.185 -19.081 1.00 61.53 97 TYR A CA 1
ATOM 827 C C . TYR A 1 97 ? 1.920 -12.264 -18.267 1.00 61.53 97 TYR A C 1
ATOM 829 O O . TYR A 1 97 ? 2.922 -12.807 -18.743 1.00 61.53 97 TYR A O 1
ATOM 837 N N . ASP A 1 98 ? 1.394 -12.668 -17.105 1.00 62.84 98 ASP A N 1
ATOM 838 C CA . ASP A 1 98 ? 1.938 -13.797 -16.354 1.00 62.84 98 ASP A CA 1
ATOM 839 C C . ASP A 1 98 ? 1.777 -15.095 -17.169 1.00 62.84 98 ASP A C 1
ATOM 841 O O . ASP A 1 98 ? 0.676 -15.592 -17.448 1.00 62.84 98 ASP A O 1
ATOM 845 N N . LYS A 1 99 ? 2.916 -15.689 -17.552 1.00 59.19 99 LYS A N 1
ATOM 846 C CA . LYS A 1 99 ? 2.998 -16.936 -18.332 1.00 59.19 99 LYS A CA 1
ATOM 847 C C . LYS A 1 99 ? 2.204 -18.091 -17.697 1.00 59.19 99 LYS A C 1
ATOM 849 O O . LYS A 1 99 ? 1.854 -19.037 -18.404 1.00 59.19 99 LYS A O 1
ATOM 854 N N . ARG A 1 100 ? 1.918 -18.053 -16.388 1.00 53.34 100 ARG A N 1
ATOM 855 C CA . ARG A 1 100 ? 1.090 -19.039 -15.669 1.00 53.34 100 ARG A CA 1
ATOM 856 C C . ARG A 1 100 ? -0.403 -18.764 -15.811 1.00 53.34 100 ARG A C 1
ATOM 858 O O . ARG A 1 100 ? -1.168 -19.714 -15.931 1.00 53.34 100 ARG A O 1
ATOM 865 N N . PHE A 1 101 ? -0.818 -17.504 -15.881 1.00 48.97 101 PHE A N 1
ATOM 866 C CA . PHE A 1 101 ? -2.214 -17.131 -16.116 1.00 48.97 101 PHE A CA 1
ATOM 867 C C . PHE A 1 101 ? -2.651 -17.467 -17.548 1.00 48.97 101 PHE A C 1
ATOM 869 O O . PHE A 1 101 ? -3.716 -18.047 -17.753 1.00 48.97 101 PHE A O 1
ATOM 876 N N . LYS A 1 102 ? -1.762 -17.271 -18.537 1.00 52.22 102 LYS A N 1
ATOM 877 C CA . LYS A 1 102 ? -1.949 -17.795 -19.908 1.00 52.22 102 LYS A CA 1
ATOM 878 C C . LYS A 1 102 ? -2.181 -19.313 -19.952 1.00 52.22 102 LYS A C 1
ATOM 880 O O . LYS A 1 102 ? -2.842 -19.797 -20.866 1.00 52.22 102 LYS A O 1
ATOM 885 N N . LYS A 1 103 ? -1.642 -20.079 -18.992 1.00 52.06 103 LYS A N 1
ATOM 886 C CA . LYS A 1 103 ? -1.903 -21.527 -18.867 1.00 52.06 103 LYS A CA 1
ATOM 887 C C . LYS A 1 103 ? -3.257 -21.835 -18.218 1.00 52.06 103 LYS A C 1
ATOM 889 O O . LYS A 1 103 ? -3.814 -22.884 -18.516 1.00 52.06 103 LYS A O 1
ATOM 894 N N . LEU A 1 104 ? -3.784 -20.948 -17.371 1.00 46.06 104 LEU A N 1
ATOM 895 C CA . LEU A 1 104 ? -5.099 -21.096 -16.732 1.00 46.06 104 LEU A CA 1
ATOM 896 C C . LEU A 1 104 ? -6.261 -20.774 -17.684 1.00 46.06 104 LEU A C 1
ATOM 898 O O . LEU A 1 104 ? -7.316 -21.371 -17.545 1.00 46.06 104 LEU A O 1
ATOM 902 N N . GLN A 1 105 ? -6.057 -19.908 -18.683 1.00 50.78 105 GLN A N 1
ATOM 903 C CA . GLN A 1 105 ? -7.046 -19.630 -19.743 1.00 50.78 105 GLN A CA 1
ATOM 904 C C . GLN A 1 105 ? -7.105 -20.700 -20.852 1.00 50.78 105 GLN A C 1
ATOM 906 O O . GLN A 1 105 ? -7.923 -20.600 -21.759 1.00 50.78 105 GLN A O 1
ATOM 911 N N . ARG A 1 106 ? -6.202 -21.691 -20.831 1.00 50.25 106 ARG A N 1
ATOM 912 C CA . ARG A 1 106 ? -6.103 -22.764 -21.841 1.00 50.25 106 ARG A CA 1
ATOM 913 C C . ARG A 1 106 ? -6.725 -24.095 -21.389 1.00 50.25 106 ARG A C 1
ATOM 915 O O . ARG A 1 106 ? -6.486 -25.111 -22.038 1.00 50.25 106 ARG A O 1
ATOM 922 N N . LYS A 1 107 ? -7.462 -24.103 -20.281 1.00 40.28 107 LYS A N 1
ATOM 923 C CA . LYS A 1 107 ? -8.264 -25.240 -19.813 1.00 40.28 107 LYS A CA 1
ATOM 924 C C . LYS A 1 107 ? -9.735 -24.879 -19.891 1.00 40.28 107 LYS A C 1
ATOM 926 O O . LYS A 1 107 ? -10.514 -25.813 -20.156 1.00 40.28 107 LYS A O 1
#